Protein AF-A0A316MDH6-F1 (afdb_monomer_lite)

Organism: NCBI:txid1529

InterPro domains:
  IPR005335 Terminase small subunit [PF03592] (3-91)

Foldseek 3Di:
DVVVVVVVVVVVVVVVVVVVVVCPVPDDDPVNLLVVLVCLLVQVDWDWDWDWDQDPNDTDTDIDIGGDDPVSSVVSVVVVCVVVVVDDDDDDPPDPPPDDDDDPPDDPPVD

Radius of gyration: 29.81 Å; chains: 1; bounding box: 43×70×93 Å

Sequence (111 aa):
NSARLIANDSIKQYIKEKMKEIESERIAKAEEVLAFLSSSLRGEVLEEVISTETIDGMIKPIILKKQLSAKDRIKAAELLGKRYALFTEKVD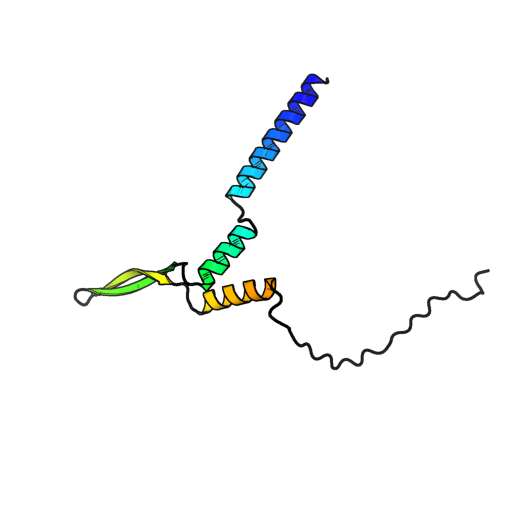LEGNVGVTIIDDIGTLEDA

Secondary structure (DSSP, 8-state):
-HHHHHHHHHHHHHHHHHHHHHHHHHS--HHHHHHHHHHHHHT-SEEEEEEEEEETTEEEEEEEEEEPPHHHHHHHHHHHHHHTT----------------------TT--

Structure (mmCIF, N/CA/C/O backbone):
data_AF-A0A316MDH6-F1
#
_entry.id   AF-A0A316MDH6-F1
#
loop_
_atom_site.group_PDB
_atom_site.id
_atom_site.type_symbol
_atom_site.label_atom_id
_atom_site.label_alt_id
_atom_site.label_comp_id
_atom_site.label_asym_id
_atom_site.label_entity_id
_atom_site.label_seq_id
_atom_site.pdbx_PDB_ins_code
_atom_site.Cartn_x
_atom_site.Cartn_y
_atom_site.Cartn_z
_atom_site.occupancy
_atom_site.B_iso_or_equiv
_atom_site.auth_seq_id
_atom_site.auth_comp_id
_atom_site.auth_asym_id
_atom_site.auth_atom_id
_atom_site.pdbx_PDB_model_num
ATOM 1 N N . ASN A 1 1 ? 2.078 39.485 36.418 1.00 66.06 1 ASN A N 1
ATOM 2 C CA . ASN A 1 1 ? 2.096 38.010 36.267 1.00 66.06 1 ASN A CA 1
ATOM 3 C C . ASN A 1 1 ? 1.157 37.499 35.179 1.00 66.06 1 ASN A C 1
ATOM 5 O O . ASN A 1 1 ? 1.627 36.743 34.341 1.00 66.06 1 ASN A O 1
ATOM 9 N N . SER A 1 2 ? -0.100 37.947 35.109 1.00 69.69 2 SER A N 1
ATOM 10 C CA . SER A 1 2 ? -1.096 37.434 34.148 1.00 69.69 2 SER A CA 1
ATOM 11 C C . SER A 1 2 ? -0.741 37.633 32.664 1.00 69.69 2 SER A C 1
ATOM 13 O O . SER A 1 2 ? -0.862 36.696 31.888 1.00 69.69 2 SER A O 1
ATOM 15 N N . ALA A 1 3 ? -0.203 38.793 32.264 1.00 74.56 3 ALA A N 1
ATOM 16 C CA . ALA A 1 3 ? 0.185 39.040 30.864 1.00 74.56 3 ALA A CA 1
ATOM 17 C C . ALA A 1 3 ? 1.300 38.099 30.358 1.00 74.56 3 ALA A C 1
ATOM 19 O O . ALA A 1 3 ? 1.298 37.683 29.203 1.00 74.56 3 ALA A O 1
ATOM 20 N N . ARG A 1 4 ? 2.236 37.720 31.239 1.00 74.38 4 ARG A N 1
ATOM 21 C CA . ARG A 1 4 ? 3.347 36.813 30.911 1.00 74.38 4 ARG A CA 1
ATOM 22 C C . ARG A 1 4 ? 2.887 35.357 30.785 1.00 74.38 4 ARG A C 1
ATOM 24 O O . ARG A 1 4 ? 3.454 34.617 29.992 1.00 74.38 4 ARG A O 1
ATOM 31 N N . LEU A 1 5 ? 1.872 34.964 31.558 1.00 76.81 5 LEU A N 1
ATOM 32 C CA . LEU A 1 5 ? 1.222 33.653 31.460 1.00 76.81 5 LEU A CA 1
ATOM 33 C C . LEU A 1 5 ? 0.468 33.521 30.133 1.00 76.81 5 LEU A C 1
ATOM 35 O O . LEU A 1 5 ? 0.739 32.589 29.389 1.00 76.81 5 LEU A O 1
ATOM 39 N N . ILE A 1 6 ? -0.354 34.517 29.783 1.00 74.50 6 ILE A N 1
ATOM 40 C CA . ILE A 1 6 ? -1.101 34.545 28.514 1.00 74.50 6 ILE A CA 1
ATOM 41 C C . ILE A 1 6 ? -0.148 34.489 27.313 1.00 74.50 6 ILE A C 1
ATOM 43 O O . ILE A 1 6 ? -0.359 33.707 26.396 1.00 74.50 6 ILE A O 1
ATOM 47 N N . ALA A 1 7 ? 0.940 35.266 27.328 1.00 77.56 7 ALA A N 1
ATOM 48 C CA . ALA A 1 7 ? 1.935 35.223 26.258 1.00 77.56 7 ALA A CA 1
ATOM 49 C C . ALA A 1 7 ? 2.616 33.846 26.132 1.00 77.56 7 ALA A C 1
ATOM 51 O O . ALA A 1 7 ? 2.855 33.379 25.021 1.00 77.56 7 ALA A O 1
ATOM 52 N N . ASN A 1 8 ? 2.912 33.181 27.254 1.00 79.94 8 ASN A N 1
ATOM 53 C CA . ASN A 1 8 ? 3.515 31.847 27.255 1.00 79.94 8 ASN A CA 1
ATOM 54 C C . ASN A 1 8 ? 2.541 30.785 26.713 1.00 79.94 8 ASN A C 1
ATOM 56 O O . ASN A 1 8 ? 2.924 29.969 25.877 1.00 79.94 8 ASN A O 1
ATOM 60 N N . ASP A 1 9 ? 1.270 30.851 27.111 1.00 85.94 9 ASP A N 1
ATOM 61 C CA . ASP A 1 9 ? 0.226 29.956 26.607 1.00 85.94 9 ASP A CA 1
ATOM 62 C C . ASP A 1 9 ? 0.017 30.126 25.094 1.00 85.94 9 ASP A C 1
ATOM 64 O O . ASP A 1 9 ? -0.018 29.131 24.366 1.00 85.94 9 ASP A O 1
ATOM 68 N N . SER A 1 10 ? 0.002 31.368 24.594 1.00 85.12 10 SER A N 1
ATOM 69 C CA . SER A 1 10 ? -0.076 31.662 23.156 1.00 85.12 10 SER A CA 1
ATOM 70 C C . SER A 1 10 ? 1.117 31.101 22.373 1.00 85.12 10 SER A C 1
ATOM 72 O O . SER A 1 10 ? 0.937 30.480 21.326 1.00 85.12 10 SER A O 1
ATOM 74 N N . ILE A 1 11 ? 2.344 31.267 22.885 1.00 84.25 11 ILE A N 1
ATOM 75 C CA . ILE A 1 11 ? 3.561 30.729 22.252 1.00 84.25 11 ILE A CA 1
ATOM 76 C C . ILE A 1 11 ? 3.530 29.196 22.240 1.00 84.25 11 ILE A C 1
ATOM 78 O O . ILE A 1 11 ? 3.847 28.571 21.227 1.00 84.25 11 ILE A O 1
ATOM 82 N N . LYS A 1 12 ? 3.110 28.568 23.341 1.00 87.56 12 LYS A N 1
ATOM 83 C CA . LYS A 1 12 ? 2.987 27.110 23.445 1.00 87.56 12 LYS A CA 1
ATOM 84 C C . LYS A 1 12 ? 1.946 26.554 22.473 1.00 87.56 12 LYS A C 1
ATOM 86 O O . LYS A 1 12 ? 2.182 25.510 21.864 1.00 87.56 12 LYS A O 1
ATOM 91 N N . GLN A 1 13 ? 0.817 27.242 22.309 1.00 89.31 13 GLN A N 1
ATOM 92 C CA . GLN A 1 13 ? -0.215 26.868 21.345 1.00 89.31 13 GLN A CA 1
ATOM 93 C C . GLN A 1 13 ? 0.302 26.964 19.905 1.00 89.31 13 GLN A C 1
ATOM 95 O O . GLN A 1 13 ? 0.126 26.014 19.145 1.00 89.31 13 GLN A O 1
ATOM 100 N N . TYR A 1 14 ? 1.033 28.031 19.572 1.00 86.56 14 TYR A N 1
ATOM 101 C CA . TYR A 1 14 ? 1.671 28.196 18.265 1.00 86.56 14 TYR A CA 1
ATOM 102 C C . TYR A 1 14 ? 2.710 27.102 17.967 1.00 86.56 14 TYR A C 1
ATOM 104 O O . TYR A 1 14 ? 2.708 26.517 16.887 1.00 86.56 14 TYR A O 1
ATOM 112 N N . ILE A 1 15 ? 3.561 26.750 18.940 1.00 84.44 15 ILE A N 1
ATOM 113 C CA . ILE A 1 15 ? 4.520 25.640 18.792 1.00 84.44 15 ILE A CA 1
ATOM 114 C C . ILE A 1 15 ? 3.782 24.316 18.566 1.00 84.44 15 ILE A C 1
ATOM 116 O O . ILE A 1 15 ? 4.174 23.534 17.704 1.00 84.44 15 ILE A O 1
ATOM 120 N N . LYS A 1 16 ? 2.702 24.057 19.311 1.00 86.31 16 LYS A N 1
ATOM 121 C CA . LYS A 1 16 ? 1.897 22.838 19.156 1.00 86.31 16 LYS A CA 1
ATOM 122 C C . LYS A 1 16 ? 1.251 22.752 17.773 1.00 86.31 16 LYS A C 1
ATOM 124 O O . LYS A 1 16 ? 1.216 21.674 17.189 1.00 86.31 16 LYS A O 1
ATOM 129 N N . GLU A 1 17 ? 0.757 23.869 17.255 1.00 87.81 17 GLU A N 1
ATOM 130 C CA . GLU A 1 17 ? 0.187 23.960 15.913 1.00 87.81 17 GLU A CA 1
ATOM 131 C C . GLU A 1 17 ? 1.246 23.689 14.839 1.00 87.81 17 GLU A C 1
ATOM 133 O O . GLU A 1 17 ? 1.047 22.813 14.003 1.00 87.81 17 GLU A O 1
ATOM 138 N N . LYS A 1 18 ? 2.426 24.313 14.946 1.00 84.38 18 LYS A N 1
ATOM 139 C CA . LYS A 1 18 ? 3.553 24.069 14.030 1.00 84.38 18 LYS A CA 1
ATOM 140 C C . LYS A 1 18 ? 4.054 22.626 14.073 1.00 84.38 18 LYS A C 1
ATOM 142 O O . LYS A 1 18 ? 4.330 22.042 13.032 1.00 84.38 18 LYS A O 1
ATOM 147 N N . MET A 1 19 ? 4.131 22.019 15.258 1.00 75.81 19 MET A N 1
ATOM 148 C CA . MET A 1 19 ? 4.492 20.604 15.394 1.00 75.81 19 MET A CA 1
ATOM 149 C C . MET A 1 19 ? 3.453 19.688 14.741 1.00 75.81 19 MET A C 1
ATOM 151 O O . MET A 1 19 ? 3.833 18.730 14.077 1.00 75.81 19 MET A O 1
ATOM 155 N N . LYS A 1 20 ? 2.159 20.001 14.879 1.00 81.50 20 LYS A N 1
ATOM 156 C CA . LYS A 1 20 ? 1.067 19.244 14.251 1.00 81.50 20 LYS A CA 1
ATOM 157 C C . LYS A 1 20 ? 1.067 19.382 12.725 1.00 81.50 20 LYS A C 1
ATOM 159 O O . LYS A 1 20 ? 0.794 18.405 12.035 1.00 81.50 20 LYS A O 1
ATOM 164 N N . GLU A 1 21 ? 1.385 20.565 12.199 1.00 77.31 21 GLU A N 1
ATOM 165 C CA . GLU A 1 21 ? 1.582 20.786 10.760 1.00 77.31 21 GLU A CA 1
ATOM 166 C C . GLU A 1 21 ? 2.736 19.919 10.233 1.00 77.31 21 GLU A C 1
ATOM 168 O O . GLU A 1 21 ? 2.522 19.100 9.341 1.00 77.31 21 GLU A O 1
ATOM 173 N N . ILE A 1 22 ? 3.916 20.005 10.861 1.00 75.00 22 ILE A N 1
ATOM 174 C CA . ILE A 1 22 ? 5.103 19.208 10.497 1.00 75.00 22 ILE A CA 1
ATOM 175 C C . ILE A 1 22 ? 4.819 17.702 10.585 1.00 75.00 22 ILE A C 1
ATOM 177 O O . ILE A 1 22 ? 5.262 16.932 9.734 1.00 75.00 22 ILE A O 1
ATOM 181 N N . GLU A 1 23 ? 4.092 17.264 11.613 1.00 73.44 23 GLU A N 1
ATOM 182 C CA . GLU A 1 23 ? 3.691 15.866 11.772 1.00 73.44 23 GLU A CA 1
ATOM 183 C C . GLU A 1 23 ? 2.772 15.425 10.629 1.00 73.44 23 GLU A C 1
ATOM 185 O O . GLU A 1 23 ? 2.975 14.358 10.057 1.00 73.44 23 GLU A O 1
ATOM 190 N N . SER A 1 24 ? 1.818 16.271 10.235 1.00 75.25 24 SER A N 1
ATOM 191 C CA . SER A 1 24 ? 0.879 15.967 9.154 1.00 75.25 24 SER A CA 1
ATOM 192 C C . SER A 1 24 ? 1.509 15.945 7.759 1.00 75.25 24 SER A C 1
ATOM 194 O O . SER A 1 24 ? 1.001 15.243 6.893 1.00 75.25 24 SER A O 1
ATOM 196 N N . GLU A 1 25 ? 2.599 16.686 7.540 1.00 77.94 25 GLU A N 1
ATOM 197 C CA . GLU A 1 25 ? 3.352 16.674 6.278 1.00 77.94 25 GLU A CA 1
ATOM 198 C C . GLU A 1 25 ? 4.306 15.476 6.180 1.00 77.94 25 GLU A C 1
ATOM 200 O O . GLU A 1 25 ? 4.600 14.994 5.088 1.00 77.94 25 GLU A O 1
ATOM 205 N N . ARG A 1 26 ? 4.823 14.999 7.319 1.00 77.94 26 ARG A N 1
ATOM 206 C CA . ARG A 1 26 ? 5.829 13.925 7.363 1.00 77.94 26 ARG A CA 1
ATOM 207 C C . ARG A 1 26 ? 5.236 12.536 7.574 1.00 77.94 26 ARG A C 1
ATOM 209 O O . ARG A 1 26 ? 5.870 11.558 7.181 1.00 77.94 26 ARG A O 1
ATOM 216 N N . ILE A 1 27 ? 4.084 12.434 8.235 1.00 84.62 27 ILE A N 1
ATOM 217 C CA . ILE A 1 27 ? 3.449 11.163 8.589 1.00 84.62 27 ILE A CA 1
ATOM 218 C C . ILE A 1 27 ? 2.205 10.974 7.733 1.00 84.62 27 ILE A C 1
ATOM 220 O O . ILE A 1 27 ? 1.258 11.753 7.813 1.00 84.62 27 ILE A O 1
ATOM 224 N N . ALA A 1 28 ? 2.187 9.882 6.970 1.00 86.19 28 ALA A N 1
ATOM 225 C CA . ALA A 1 28 ? 1.007 9.489 6.218 1.00 86.19 28 ALA A CA 1
ATOM 226 C C . ALA A 1 28 ? -0.165 9.205 7.169 1.00 86.19 28 ALA A C 1
ATOM 228 O O . ALA A 1 28 ? -0.068 8.392 8.095 1.00 86.19 28 ALA A O 1
ATOM 229 N N . LYS A 1 29 ? -1.302 9.845 6.911 1.00 89.06 29 LYS A N 1
ATOM 230 C CA . LYS A 1 29 ? -2.563 9.579 7.602 1.00 89.06 29 LYS A CA 1
ATOM 231 C C . LYS A 1 29 ? -3.097 8.207 7.203 1.00 89.06 29 LYS A C 1
ATOM 233 O O . LYS A 1 29 ? -2.801 7.677 6.133 1.00 89.06 29 LYS A O 1
ATOM 238 N N . ALA A 1 30 ? -3.973 7.649 8.034 1.00 86.31 30 ALA A N 1
ATOM 239 C CA . ALA A 1 30 ? -4.591 6.349 7.767 1.00 86.31 30 ALA A CA 1
ATOM 240 C C . ALA A 1 30 ? -5.312 6.285 6.402 1.00 86.31 30 ALA A C 1
ATOM 242 O O . ALA A 1 30 ? -5.318 5.236 5.759 1.00 86.31 30 ALA A O 1
ATOM 243 N N . GLU A 1 31 ? -5.906 7.393 5.953 1.00 89.38 31 GLU A N 1
ATOM 244 C CA . GLU A 1 31 ? -6.565 7.502 4.643 1.00 89.38 31 GLU A CA 1
ATOM 245 C C . GLU A 1 31 ? -5.565 7.482 3.481 1.00 89.38 31 GLU A C 1
ATOM 247 O O . GLU A 1 31 ? -5.815 6.832 2.469 1.00 89.38 31 GLU A O 1
ATOM 252 N N . GLU A 1 32 ? -4.406 8.120 3.639 1.00 90.81 32 GLU A N 1
ATOM 253 C CA . GLU A 1 32 ? -3.348 8.134 2.622 1.00 90.81 32 GLU A CA 1
ATOM 254 C C . GLU A 1 32 ? -2.733 6.744 2.457 1.00 90.81 32 GLU A C 1
ATOM 256 O O . GLU A 1 32 ? -2.537 6.278 1.334 1.00 90.81 32 GLU A O 1
ATOM 261 N N . VAL A 1 33 ? -2.520 6.031 3.568 1.00 94.12 33 VAL A N 1
ATOM 262 C CA . VAL A 1 33 ? -2.062 4.635 3.542 1.00 94.12 33 VAL A CA 1
ATOM 263 C C . VAL A 1 33 ? -3.061 3.753 2.789 1.00 94.12 33 VAL A C 1
ATOM 265 O O . VAL A 1 33 ? -2.666 2.946 1.947 1.00 94.12 33 VAL A O 1
ATOM 268 N N . LEU A 1 34 ? -4.363 3.916 3.042 1.00 95.31 34 LEU A N 1
ATOM 269 C CA . LEU A 1 34 ? -5.397 3.178 2.315 1.00 95.31 34 LEU A CA 1
ATOM 270 C C . LEU A 1 34 ? -5.426 3.496 0.827 1.00 95.31 34 LEU A C 1
ATOM 272 O O . LEU A 1 34 ? -5.559 2.579 0.013 1.00 95.31 34 LEU A O 1
ATOM 276 N N . ALA A 1 35 ? -5.352 4.779 0.477 1.00 96.38 35 ALA A N 1
ATOM 277 C CA . ALA A 1 35 ? -5.353 5.223 -0.906 1.00 96.38 35 ALA A CA 1
ATOM 278 C C . ALA A 1 35 ? -4.162 4.610 -1.648 1.00 96.38 35 ALA A C 1
ATOM 280 O O . ALA A 1 35 ? -4.344 4.001 -2.702 1.00 96.38 35 ALA A O 1
ATOM 281 N N . PHE A 1 36 ? -2.974 4.652 -1.037 1.00 96.88 36 PHE A N 1
ATOM 282 C CA . PHE A 1 36 ? -1.770 4.044 -1.588 1.00 96.88 36 PHE A CA 1
ATOM 283 C C . PHE A 1 36 ? -1.897 2.526 -1.769 1.00 96.88 36 PHE A C 1
ATOM 285 O O . PHE A 1 36 ? -1.600 2.015 -2.850 1.00 96.88 36 PHE A O 1
ATOM 292 N N . LEU A 1 37 ? -2.378 1.790 -0.759 1.00 97.25 37 LEU A N 1
ATOM 293 C CA . LEU A 1 37 ? -2.604 0.342 -0.873 1.00 97.25 37 LEU A CA 1
ATOM 294 C C . LEU A 1 37 ? -3.637 0.014 -1.961 1.00 97.25 37 LEU A C 1
ATOM 296 O O . LEU A 1 37 ? -3.466 -0.947 -2.709 1.00 97.25 37 LEU A O 1
ATOM 300 N N . SER A 1 38 ? -4.680 0.834 -2.096 1.00 97.25 38 SER A N 1
ATOM 301 C CA . SER A 1 38 ? -5.725 0.647 -3.107 1.00 97.25 38 SER A CA 1
ATOM 302 C C . SER A 1 38 ? -5.201 0.889 -4.525 1.00 97.25 38 SER A C 1
ATOM 304 O O . SER A 1 38 ? -5.452 0.084 -5.419 1.00 97.25 38 SER A O 1
ATOM 306 N N . SER A 1 39 ? -4.433 1.959 -4.739 1.00 97.31 39 SER A N 1
ATOM 307 C CA . SER A 1 39 ? -3.770 2.233 -6.021 1.00 97.31 39 SER A CA 1
ATOM 308 C C . SER A 1 39 ? -2.713 1.180 -6.358 1.00 97.31 39 SER A C 1
ATOM 310 O O . SER A 1 39 ? -2.601 0.759 -7.510 1.00 97.31 39 SER A O 1
ATOM 312 N N . SER A 1 40 ? -1.987 0.689 -5.350 1.00 97.50 40 SER A N 1
ATOM 313 C CA . SER A 1 40 ? -1.036 -0.418 -5.500 1.00 97.50 40 SER A CA 1
ATOM 314 C C . SER A 1 40 ? -1.745 -1.687 -5.972 1.00 97.50 40 SER A C 1
ATOM 316 O O . SER A 1 40 ? -1.328 -2.296 -6.954 1.00 97.50 40 SER A O 1
ATOM 318 N N . LEU A 1 41 ? -2.870 -2.045 -5.342 1.00 96.44 41 LEU A N 1
ATOM 319 C CA . LEU A 1 41 ? -3.712 -3.174 -5.743 1.00 96.44 41 LEU A CA 1
ATOM 320 C C . LEU A 1 41 ? -4.216 -3.045 -7.191 1.00 96.44 41 LEU A C 1
ATOM 322 O O . LEU A 1 41 ? -4.178 -4.024 -7.936 1.00 96.44 41 LEU A O 1
ATOM 326 N N . ARG A 1 42 ? -4.641 -1.843 -7.609 1.00 96.31 42 ARG A N 1
ATOM 327 C CA . ARG A 1 42 ? -5.117 -1.562 -8.978 1.00 96.31 42 ARG A CA 1
ATOM 328 C C . ARG A 1 42 ? -4.004 -1.490 -10.032 1.00 96.31 42 ARG A C 1
ATOM 330 O O . ARG A 1 42 ? -4.307 -1.420 -11.219 1.00 96.31 42 ARG A O 1
ATOM 337 N N . GLY A 1 43 ? -2.731 -1.534 -9.631 1.00 95.75 43 GLY A N 1
ATOM 338 C CA . GLY A 1 43 ? -1.595 -1.425 -10.552 1.00 95.75 43 GLY A CA 1
ATOM 339 C C . GLY A 1 43 ? -1.367 -0.009 -11.088 1.00 95.75 43 GLY A C 1
ATOM 340 O O . GLY A 1 43 ? -0.770 0.156 -12.149 1.00 95.75 43 GLY A O 1
ATOM 341 N N . GLU A 1 44 ? -1.846 1.008 -10.371 1.00 96.50 44 GLU A N 1
ATOM 342 C CA . GLU A 1 44 ? -1.646 2.424 -10.714 1.00 96.50 44 GLU A CA 1
ATOM 343 C C . GLU A 1 44 ? -0.251 2.915 -10.297 1.00 96.50 44 GLU A C 1
ATOM 345 O O . GLU A 1 44 ? 0.292 3.842 -10.892 1.00 96.50 44 GLU A O 1
ATOM 350 N N . VAL A 1 45 ? 0.344 2.283 -9.279 1.00 96.38 45 VAL A N 1
ATOM 351 C CA . VAL A 1 45 ? 1.689 2.607 -8.791 1.00 96.38 45 VAL A CA 1
ATOM 352 C C . VAL A 1 45 ? 2.736 1.910 -9.661 1.00 96.38 45 VAL A C 1
ATOM 354 O O . VAL A 1 45 ? 2.668 0.698 -9.896 1.00 96.38 45 VAL A O 1
ATOM 357 N N . LEU A 1 46 ? 3.715 2.685 -10.129 1.00 95.75 46 LEU A N 1
ATOM 358 C CA . LEU A 1 46 ? 4.838 2.199 -10.924 1.00 95.75 46 LEU A CA 1
ATOM 359 C C . LEU A 1 46 ? 6.102 2.094 -10.064 1.00 95.75 46 LEU A C 1
ATOM 361 O O . LEU A 1 46 ? 6.381 2.979 -9.258 1.00 95.75 46 LEU A O 1
ATOM 365 N N . GLU A 1 47 ? 6.879 1.038 -10.279 1.00 94.88 47 GLU A N 1
ATOM 366 C CA . GLU A 1 47 ? 8.243 0.881 -9.781 1.00 94.88 47 GLU A CA 1
ATOM 367 C C . GLU A 1 47 ? 9.266 1.110 -10.897 1.00 94.88 47 GLU A C 1
ATOM 369 O O . GLU A 1 47 ? 9.048 0.754 -12.060 1.00 94.88 47 GLU A O 1
ATOM 374 N N . GLU A 1 48 ? 10.397 1.706 -10.529 1.00 95.19 48 GLU A N 1
ATOM 375 C CA . GLU A 1 48 ? 11.569 1.823 -11.390 1.00 95.19 48 GLU A CA 1
ATOM 376 C C . GLU A 1 48 ? 12.438 0.574 -11.231 1.00 95.19 48 GLU A C 1
ATOM 378 O O . GLU A 1 48 ? 12.842 0.213 -10.127 1.00 95.19 48 GLU A O 1
ATOM 383 N N . VAL A 1 49 ? 12.735 -0.091 -12.344 1.00 93.31 49 VAL A N 1
ATOM 384 C CA . VAL A 1 49 ? 13.616 -1.258 -12.393 1.00 93.31 49 VAL A CA 1
ATOM 385 C C . VAL A 1 49 ? 14.752 -1.019 -13.369 1.00 93.31 49 VAL A C 1
ATOM 387 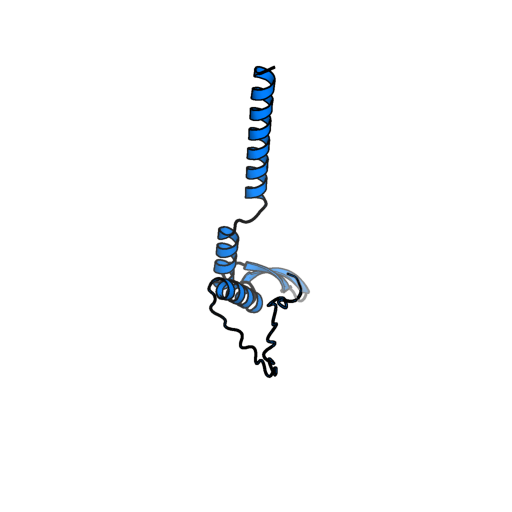O O . VAL A 1 49 ? 14.572 -0.412 -14.424 1.00 93.31 49 VAL A O 1
ATOM 390 N N . ILE A 1 50 ? 15.931 -1.529 -13.025 1.00 92.44 50 ILE A N 1
ATOM 391 C CA . ILE A 1 50 ? 17.069 -1.541 -13.939 1.00 92.44 50 ILE A CA 1
ATOM 392 C C . ILE A 1 50 ? 16.902 -2.754 -14.848 1.00 92.44 50 ILE A C 1
ATOM 394 O O . ILE A 1 50 ? 16.855 -3.892 -14.384 1.00 92.44 50 ILE A O 1
ATOM 398 N N . SER A 1 51 ? 16.793 -2.492 -16.142 1.00 89.75 51 SER A N 1
ATOM 399 C CA . SER A 1 51 ? 16.810 -3.505 -17.190 1.00 89.75 51 SER A CA 1
ATOM 400 C C . SER A 1 51 ? 18.047 -3.310 -18.058 1.00 89.75 51 SER A C 1
ATOM 402 O O . SER A 1 51 ? 18.791 -2.342 -17.907 1.00 89.75 51 SER A O 1
ATOM 404 N N . THR A 1 52 ? 18.277 -4.233 -18.977 1.00 91.50 52 THR A N 1
ATOM 405 C CA . THR A 1 52 ? 19.360 -4.145 -19.949 1.00 91.50 52 THR A CA 1
ATOM 406 C C . THR A 1 52 ? 18.794 -4.109 -21.353 1.00 91.50 52 THR A C 1
ATOM 408 O O . THR A 1 52 ? 17.989 -4.967 -21.712 1.00 91.50 52 THR A O 1
ATOM 411 N N . GLU A 1 53 ? 19.257 -3.162 -22.157 1.00 87.94 53 GLU A N 1
ATOM 412 C CA . GLU A 1 53 ? 18.963 -3.102 -23.585 1.00 87.94 53 GLU A CA 1
ATOM 413 C C . GLU A 1 53 ? 20.245 -3.365 -24.378 1.00 87.94 53 GLU A C 1
ATOM 415 O O . GLU A 1 53 ? 21.340 -2.972 -23.965 1.00 87.94 53 GLU A O 1
ATOM 420 N N . THR A 1 54 ? 20.121 -4.074 -25.501 1.00 88.44 54 THR A N 1
ATOM 421 C CA . THR A 1 54 ? 21.248 -4.296 -26.413 1.00 88.44 54 THR A CA 1
ATOM 422 C C . THR A 1 54 ? 21.178 -3.263 -27.523 1.00 88.44 54 THR A C 1
ATOM 424 O O . THR A 1 54 ? 20.264 -3.297 -28.341 1.00 88.44 54 THR A O 1
ATOM 427 N N . ILE A 1 55 ? 22.155 -2.360 -27.553 1.00 83.44 55 ILE A N 1
ATOM 428 C CA . ILE A 1 55 ? 22.303 -1.336 -28.591 1.00 83.44 55 ILE A CA 1
ATOM 429 C C . ILE A 1 55 ? 23.678 -1.550 -29.220 1.00 83.44 55 ILE A C 1
ATOM 431 O O . ILE A 1 55 ? 24.682 -1.563 -28.507 1.00 83.44 55 ILE A O 1
ATOM 435 N N . ASP A 1 56 ? 23.725 -1.762 -30.535 1.00 84.31 56 ASP A N 1
ATOM 436 C CA . ASP A 1 56 ? 24.959 -2.000 -31.302 1.00 84.31 56 ASP A CA 1
ATOM 437 C C . ASP A 1 56 ? 25.832 -3.151 -30.760 1.00 84.31 56 ASP A C 1
ATOM 439 O O . ASP A 1 56 ? 27.058 -3.074 -30.719 1.00 84.31 56 ASP A O 1
ATOM 443 N N . GLY A 1 57 ? 25.197 -4.230 -30.290 1.00 87.69 57 GLY A N 1
ATOM 444 C CA . GLY A 1 57 ? 25.890 -5.392 -29.718 1.00 87.69 57 GLY A CA 1
ATOM 445 C C . GLY A 1 57 ? 26.473 -5.166 -28.316 1.00 87.69 57 GLY A C 1
ATOM 446 O O . GLY A 1 57 ? 27.081 -6.079 -27.761 1.00 87.69 57 GLY A O 1
ATOM 447 N N . MET A 1 58 ? 26.266 -3.987 -27.717 1.00 83.38 58 MET A N 1
ATOM 448 C CA . MET A 1 58 ? 26.655 -3.681 -26.341 1.00 83.38 58 MET A CA 1
ATOM 449 C C . MET A 1 58 ? 25.440 -3.679 -25.414 1.00 83.38 58 MET A C 1
ATOM 451 O O . MET A 1 58 ? 24.402 -3.091 -25.720 1.00 83.38 58 MET A O 1
ATOM 455 N N . ILE A 1 59 ? 25.593 -4.305 -24.247 1.00 89.19 59 ILE A N 1
ATOM 456 C CA . ILE A 1 59 ? 24.576 -4.325 -23.194 1.00 89.19 59 ILE A CA 1
ATOM 457 C C . ILE A 1 59 ? 24.696 -3.033 -22.383 1.00 89.19 59 ILE A C 1
ATOM 459 O O . ILE A 1 59 ? 25.735 -2.779 -21.771 1.00 89.19 59 ILE A O 1
ATOM 463 N N . LYS A 1 60 ? 23.635 -2.222 -22.360 1.00 89.88 60 LYS A N 1
ATOM 464 C CA . LYS A 1 60 ? 23.565 -0.991 -21.562 1.00 89.88 60 LYS A CA 1
ATOM 465 C C . LYS A 1 60 ? 22.449 -1.086 -20.519 1.00 89.88 60 LYS A C 1
ATOM 467 O O . LYS A 1 60 ? 21.355 -1.547 -20.852 1.00 89.88 60 LYS A O 1
ATOM 472 N N . PRO A 1 61 ? 22.693 -0.660 -19.267 1.00 91.56 61 PRO A N 1
ATOM 473 C CA . PRO A 1 61 ? 21.640 -0.571 -18.269 1.00 91.56 61 PRO A CA 1
ATOM 474 C C . PRO A 1 61 ? 20.701 0.593 -18.602 1.00 91.56 61 PRO A C 1
ATOM 476 O O . PRO A 1 61 ? 21.150 1.701 -18.896 1.00 91.56 61 PRO A O 1
ATOM 479 N N . ILE A 1 62 ? 19.400 0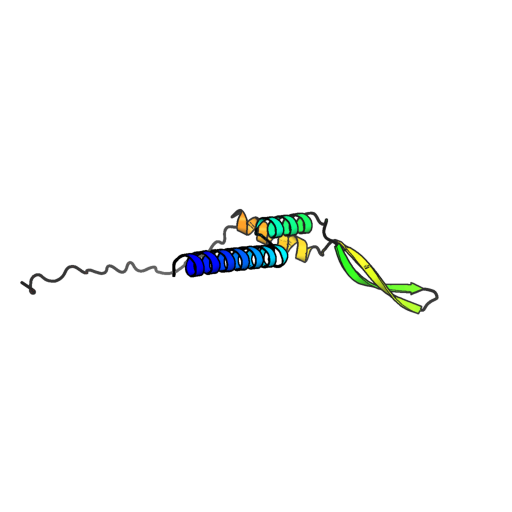.341 -18.525 1.00 92.31 62 ILE A N 1
ATOM 480 C CA . ILE A 1 62 ? 18.338 1.335 -18.678 1.00 92.31 62 ILE A CA 1
ATOM 481 C C . ILE A 1 62 ? 17.423 1.293 -17.454 1.00 92.31 62 ILE A C 1
ATOM 483 O O . ILE A 1 62 ? 17.231 0.239 -16.848 1.00 92.31 62 ILE A O 1
ATOM 487 N N . ILE A 1 63 ? 16.843 2.435 -17.092 1.00 93.69 63 ILE A N 1
ATOM 488 C CA . ILE A 1 63 ? 15.826 2.512 -16.040 1.00 93.69 63 ILE A CA 1
ATOM 489 C C . ILE A 1 63 ? 14.461 2.462 -16.718 1.00 93.69 63 ILE A C 1
ATOM 491 O O . ILE A 1 63 ? 14.146 3.310 -17.551 1.00 93.69 63 ILE A O 1
ATOM 495 N N . LEU A 1 64 ? 13.652 1.471 -16.359 1.00 93.62 64 LEU A N 1
ATOM 496 C CA . LEU A 1 64 ? 12.311 1.276 -16.889 1.00 93.62 64 LEU A CA 1
ATOM 497 C C . LEU A 1 64 ? 11.282 1.406 -15.769 1.00 93.62 64 LEU A C 1
ATOM 499 O O . LEU A 1 64 ? 11.463 0.868 -14.681 1.00 93.62 64 LEU A O 1
ATOM 503 N N . LYS A 1 65 ? 10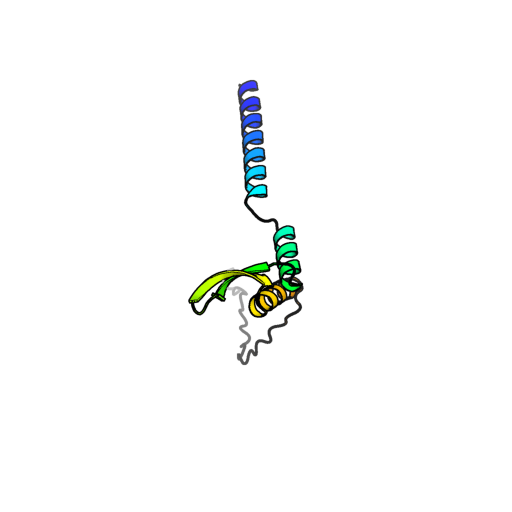.174 2.092 -16.055 1.00 95.06 65 LYS A N 1
ATOM 504 C CA . LYS A 1 65 ? 9.009 2.142 -15.169 1.00 95.06 65 LYS A CA 1
ATOM 505 C C . LYS A 1 65 ? 8.039 1.043 -15.559 1.00 95.06 65 LYS A C 1
ATOM 507 O O . LYS A 1 65 ? 7.573 1.010 -16.695 1.00 95.06 65 LYS A O 1
ATOM 512 N N . LYS A 1 66 ? 7.715 0.161 -14.622 1.00 94.88 66 LYS A N 1
ATOM 513 C CA . LYS A 1 66 ? 6.670 -0.857 -14.789 1.00 94.88 66 LYS A CA 1
ATOM 514 C C . LYS A 1 66 ? 5.723 -0.822 -13.598 1.00 94.88 66 LYS A C 1
ATOM 516 O O . LYS A 1 66 ? 6.047 -0.244 -12.571 1.00 94.88 66 LYS A O 1
ATOM 521 N N . GLN A 1 67 ? 4.556 -1.442 -13.718 1.00 96.50 67 GLN A N 1
ATOM 522 C CA . GLN A 1 67 ? 3.669 -1.620 -12.566 1.00 96.50 67 GLN A CA 1
ATOM 523 C C . GLN A 1 67 ? 4.361 -2.424 -11.462 1.00 96.50 67 GLN A C 1
ATOM 525 O O . GLN A 1 67 ? 5.184 -3.293 -11.767 1.00 96.50 67 GLN A O 1
ATOM 530 N N . LEU A 1 68 ? 3.959 -2.185 -10.209 1.00 96.69 68 LEU A N 1
ATOM 531 C CA . LEU A 1 68 ? 4.356 -3.026 -9.075 1.00 96.69 68 LEU A CA 1
ATOM 532 C C . LEU A 1 68 ? 4.196 -4.511 -9.401 1.00 96.69 68 LEU A C 1
ATOM 534 O O . LEU A 1 68 ? 3.222 -4.909 -10.049 1.00 96.69 68 LEU A O 1
ATOM 538 N N . SER A 1 69 ? 5.117 -5.339 -8.916 1.00 96.31 69 SER A N 1
ATOM 539 C CA . SER A 1 69 ? 5.065 -6.783 -9.119 1.00 96.31 69 SER A CA 1
ATOM 540 C C . SER A 1 69 ? 3.765 -7.404 -8.581 1.00 96.31 69 SER A C 1
ATOM 542 O O . SER A 1 69 ? 3.121 -6.881 -7.669 1.00 96.31 69 SER A O 1
ATOM 544 N N . ALA A 1 70 ? 3.371 -8.567 -9.112 1.00 96.88 70 ALA A N 1
ATOM 545 C CA . ALA A 1 70 ? 2.179 -9.269 -8.627 1.00 96.88 70 ALA A CA 1
ATOM 546 C C . ALA A 1 70 ? 2.253 -9.573 -7.119 1.00 96.88 70 ALA A C 1
ATOM 548 O O . ALA A 1 70 ? 1.241 -9.486 -6.430 1.00 96.88 70 ALA A O 1
ATOM 549 N N . LYS A 1 71 ? 3.453 -9.863 -6.599 1.00 97.19 71 LYS A N 1
ATOM 550 C CA . LYS A 1 71 ? 3.693 -10.114 -5.174 1.00 97.19 71 LYS A CA 1
ATOM 551 C C . LYS A 1 71 ? 3.331 -8.899 -4.317 1.00 97.19 71 LYS A C 1
ATOM 553 O O . LYS A 1 71 ? 2.645 -9.055 -3.309 1.00 97.19 71 LYS A O 1
ATOM 558 N N . ASP A 1 72 ? 3.735 -7.704 -4.734 1.00 97.31 72 ASP A N 1
ATOM 559 C CA . ASP A 1 72 ? 3.472 -6.477 -3.975 1.00 97.31 72 ASP A CA 1
ATOM 560 C C . ASP A 1 72 ? 1.988 -6.104 -4.016 1.00 97.31 72 ASP A C 1
ATOM 562 O O . ASP A 1 72 ? 1.406 -5.726 -2.999 1.00 97.31 72 ASP A O 1
ATOM 566 N N . ARG A 1 73 ? 1.327 -6.317 -5.161 1.00 97.44 73 ARG A N 1
ATOM 567 C CA . ARG A 1 73 ? -0.126 -6.119 -5.279 1.00 97.44 73 ARG A CA 1
ATOM 568 C C . ARG A 1 73 ? -0.921 -7.118 -4.439 1.00 97.44 73 ARG A C 1
ATOM 570 O O . ARG A 1 73 ? -1.894 -6.729 -3.797 1.00 97.44 73 ARG A O 1
ATOM 577 N N . ILE A 1 74 ? -0.491 -8.382 -4.390 1.00 97.88 74 ILE A N 1
ATOM 578 C CA . ILE A 1 74 ? -1.072 -9.397 -3.496 1.00 97.88 74 ILE A CA 1
ATOM 579 C C . ILE A 1 74 ? -0.902 -8.966 -2.040 1.00 97.88 74 ILE A C 1
ATOM 581 O O . ILE A 1 74 ? -1.847 -9.076 -1.261 1.00 97.88 74 ILE A O 1
ATOM 585 N N . LYS A 1 75 ? 0.260 -8.413 -1.669 1.00 97.81 75 LYS A N 1
ATOM 586 C CA . LYS A 1 75 ? 0.463 -7.923 -0.305 1.00 97.81 75 LYS A CA 1
ATOM 587 C C . LYS A 1 75 ? -0.462 -6.754 0.031 1.00 97.81 75 LYS A C 1
ATOM 589 O O . LYS A 1 75 ? -1.028 -6.726 1.123 1.00 97.81 75 LYS A O 1
ATOM 594 N N . ALA A 1 76 ? -0.669 -5.827 -0.903 1.00 97.44 76 ALA A N 1
ATOM 595 C CA . ALA A 1 76 ? -1.643 -4.752 -0.734 1.00 97.44 76 ALA A CA 1
ATOM 596 C C . ALA A 1 76 ? -3.075 -5.295 -0.554 1.00 97.44 76 ALA A C 1
ATOM 598 O O . ALA A 1 76 ? -3.787 -4.851 0.347 1.00 97.44 76 ALA A O 1
ATOM 599 N N . ALA A 1 77 ? -3.468 -6.304 -1.342 1.00 97.25 77 ALA A N 1
ATOM 600 C CA . ALA A 1 77 ? -4.758 -6.984 -1.204 1.00 97.25 77 ALA A CA 1
ATOM 601 C C . ALA A 1 77 ? -4.921 -7.651 0.171 1.00 97.25 77 ALA A C 1
ATOM 603 O O . ALA A 1 77 ? -5.967 -7.523 0.798 1.00 97.25 77 ALA A O 1
ATOM 604 N N . GLU A 1 78 ? -3.882 -8.333 0.658 1.00 96.88 78 GLU A N 1
ATOM 605 C CA . GLU A 1 78 ? -3.874 -8.987 1.970 1.00 96.88 78 GLU A CA 1
ATOM 606 C C . GLU A 1 78 ? -4.062 -7.967 3.104 1.00 96.88 78 GLU A C 1
ATOM 608 O O . GLU A 1 78 ? -4.863 -8.177 4.011 1.00 96.88 78 GLU A O 1
ATOM 613 N N . LEU A 1 79 ? -3.359 -6.834 3.058 1.00 97.38 79 LEU A N 1
ATOM 614 C CA . LEU A 1 79 ? -3.478 -5.797 4.087 1.00 97.38 79 LEU A CA 1
ATOM 615 C C . LEU A 1 79 ? -4.869 -5.145 4.086 1.00 97.38 79 LEU A C 1
ATOM 617 O O . LEU A 1 79 ? -5.451 -4.932 5.152 1.00 97.38 79 LEU A O 1
ATOM 621 N N . LEU A 1 80 ? -5.432 -4.881 2.903 1.00 96.88 80 LEU A N 1
ATOM 622 C CA . LEU A 1 80 ? -6.803 -4.384 2.773 1.00 96.88 80 LEU A CA 1
ATOM 623 C C . LEU A 1 80 ? -7.825 -5.421 3.255 1.00 96.88 80 LEU A C 1
ATOM 625 O O . LEU A 1 80 ? -8.733 -5.084 4.011 1.00 96.88 80 LEU A O 1
ATOM 629 N N . GLY A 1 81 ? -7.656 -6.691 2.887 1.00 96.50 81 GLY A N 1
ATOM 630 C CA . GLY A 1 81 ? -8.539 -7.767 3.325 1.00 96.50 81 GLY A CA 1
ATOM 631 C C . GLY A 1 81 ? -8.492 -7.994 4.836 1.00 96.50 81 GLY A C 1
ATOM 632 O O . GLY A 1 81 ? -9.540 -8.194 5.444 1.00 96.50 81 GLY A O 1
ATOM 633 N N . LYS A 1 82 ? -7.317 -7.863 5.469 1.00 95.50 82 LYS A N 1
ATOM 634 C CA . LYS A 1 82 ? -7.170 -7.892 6.935 1.00 95.50 82 LYS A CA 1
ATOM 635 C C . LYS A 1 82 ? -7.952 -6.765 7.603 1.00 95.50 82 LYS A C 1
ATOM 637 O O . LYS A 1 82 ? -8.665 -7.016 8.569 1.00 95.50 82 LYS A O 1
ATOM 642 N N . ARG A 1 83 ? -7.882 -5.544 7.062 1.00 94.12 83 ARG A N 1
ATOM 643 C CA . ARG A 1 83 ? -8.664 -4.406 7.571 1.00 94.12 83 ARG A CA 1
ATOM 644 C C . ARG A 1 83 ? -10.174 -4.653 7.503 1.00 94.12 83 ARG A C 1
ATOM 646 O O . ARG A 1 83 ? -10.883 -4.257 8.421 1.00 94.12 83 ARG A O 1
ATOM 653 N N . TYR A 1 84 ? -10.657 -5.279 6.432 1.00 95.56 84 TYR A N 1
ATOM 654 C CA . TYR A 1 84 ? -12.077 -5.599 6.250 1.00 95.56 84 TYR A CA 1
ATOM 655 C C . TYR A 1 84 ? -12.479 -6.971 6.813 1.00 95.56 84 TYR A C 1
ATOM 657 O O . TYR A 1 84 ? -13.582 -7.432 6.534 1.00 95.56 84 TY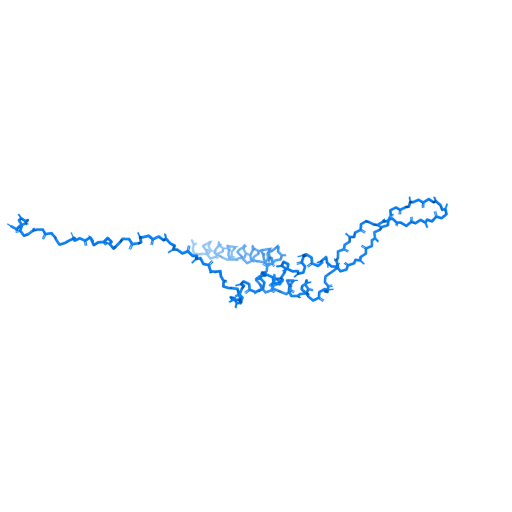R A O 1
ATOM 665 N N . ALA A 1 85 ? -11.602 -7.619 7.590 1.00 94.88 85 ALA A N 1
ATOM 666 C CA . ALA A 1 85 ? -11.833 -8.936 8.182 1.00 94.88 85 ALA A CA 1
ATOM 667 C C . ALA A 1 85 ? -12.288 -10.010 7.167 1.00 94.88 85 ALA A C 1
ATOM 669 O O . ALA A 1 85 ? -13.086 -10.885 7.488 1.00 94.88 85 ALA A O 1
ATOM 670 N N . LEU A 1 86 ? -11.771 -9.958 5.932 1.00 95.69 86 LEU A N 1
ATOM 671 C CA . LEU A 1 86 ? -12.119 -10.914 4.869 1.00 95.69 86 LEU A CA 1
ATOM 672 C C . LEU A 1 86 ? -11.486 -12.297 5.070 1.00 95.69 86 LEU A C 1
ATOM 674 O O . LEU A 1 86 ? -11.891 -13.261 4.423 1.00 95.69 86 LEU A O 1
ATOM 678 N N . PHE A 1 87 ? -10.472 -12.393 5.929 1.00 93.56 87 PHE A N 1
ATOM 679 C CA . PHE A 1 87 ? -9.754 -13.631 6.204 1.00 93.56 87 PHE A CA 1
ATOM 680 C C . PHE A 1 87 ? -10.148 -14.174 7.573 1.00 93.56 87 PHE A C 1
ATOM 682 O O . PHE A 1 87 ? -10.166 -13.441 8.560 1.00 93.56 87 PHE A O 1
ATOM 689 N N . THR A 1 88 ? -10.418 -15.474 7.636 1.00 90.69 88 THR A N 1
ATOM 690 C CA . THR A 1 88 ? -10.585 -16.207 8.892 1.00 90.69 88 THR A CA 1
ATOM 691 C C . THR A 1 88 ? -9.470 -17.233 8.990 1.00 90.69 88 THR A C 1
ATOM 693 O O . THR A 1 88 ? -9.334 -18.088 8.115 1.00 90.69 88 THR A O 1
ATOM 696 N N . GLU A 1 89 ? -8.677 -17.155 10.051 1.00 85.62 89 GLU A N 1
ATOM 697 C CA . GLU A 1 89 ? -7.682 -18.175 10.364 1.00 85.62 89 GLU A CA 1
ATOM 698 C C . GLU A 1 89 ? -8.354 -19.253 11.216 1.00 85.62 89 GLU A C 1
ATOM 700 O O . GLU A 1 89 ? -8.906 -18.972 12.280 1.00 85.62 89 GLU A O 1
ATOM 705 N N . LYS A 1 90 ? -8.361 -20.492 10.720 1.00 86.06 90 LYS A N 1
ATOM 706 C CA . LYS A 1 90 ? -8.805 -21.641 11.507 1.00 86.06 90 LYS A CA 1
ATOM 707 C C . LYS A 1 90 ? -7.631 -22.114 12.350 1.00 86.06 90 LYS A C 1
ATOM 709 O O . LYS A 1 90 ? -6.604 -22.498 11.798 1.00 86.06 90 LYS A O 1
ATOM 714 N N . VAL A 1 91 ? -7.805 -22.099 13.664 1.00 84.31 91 VAL A N 1
ATOM 715 C CA . VAL A 1 91 ? -6.868 -22.712 14.605 1.00 84.31 91 VAL A CA 1
ATOM 716 C C . VAL A 1 91 ? -7.523 -23.985 15.112 1.00 84.31 91 VAL A C 1
ATOM 718 O O . VAL A 1 91 ? -8.617 -23.928 15.672 1.00 84.31 91 VAL A O 1
ATOM 721 N N . ASP A 1 92 ? -6.877 -25.121 14.869 1.00 79.31 92 ASP A N 1
ATOM 722 C CA . ASP A 1 92 ? -7.306 -26.394 15.434 1.00 79.31 92 ASP A CA 1
ATOM 723 C C . ASP A 1 92 ? -6.735 -26.511 16.848 1.00 79.31 92 ASP A C 1
ATOM 725 O O . ASP A 1 92 ? -5.517 -26.522 17.041 1.00 79.31 92 ASP A O 1
ATOM 729 N N . LEU A 1 93 ? -7.614 -26.493 17.846 1.00 76.44 93 LEU A N 1
ATOM 730 C CA . LEU A 1 93 ? -7.244 -26.610 19.251 1.00 76.44 93 LEU A CA 1
ATOM 731 C C . LEU A 1 93 ? -7.630 -28.007 19.737 1.00 76.44 93 LEU A C 1
ATOM 733 O O . LEU A 1 93 ? -8.627 -28.176 20.433 1.00 76.44 93 LEU A O 1
ATOM 737 N N . GLU A 1 94 ? -6.797 -29.004 19.437 1.00 70.38 94 GLU A N 1
ATOM 738 C CA . GLU A 1 94 ? -6.822 -30.319 20.101 1.00 70.38 94 GLU A CA 1
ATOM 739 C C . GLU A 1 94 ? -6.168 -30.245 21.497 1.00 70.38 94 GLU A C 1
ATOM 741 O O . GLU A 1 94 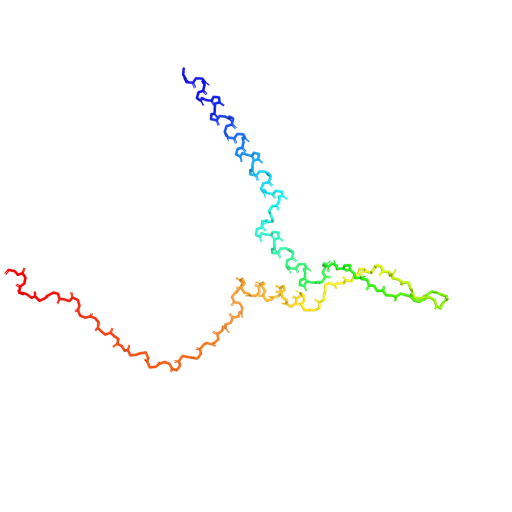? -5.317 -31.047 21.882 1.00 70.38 94 GLU A O 1
ATOM 746 N N . GLY A 1 95 ? -6.531 -29.224 22.272 1.00 68.88 95 GLY A N 1
ATOM 747 C CA . GLY A 1 95 ? -6.145 -29.110 23.669 1.00 68.88 95 GLY A CA 1
ATOM 748 C C . GLY A 1 95 ? -7.239 -29.713 24.532 1.00 68.88 95 GLY A C 1
ATOM 749 O O . GLY A 1 95 ? -8.389 -29.292 24.438 1.00 68.88 95 GLY A O 1
ATOM 750 N N . ASN A 1 96 ? -6.897 -30.652 25.414 1.00 65.00 96 ASN A N 1
ATOM 751 C CA . ASN A 1 96 ? -7.753 -30.996 26.545 1.00 65.00 96 ASN A CA 1
ATOM 752 C C . ASN A 1 96 ? -7.834 -29.751 27.446 1.00 65.00 96 ASN A C 1
ATOM 754 O O . ASN A 1 96 ? -7.039 -29.609 28.376 1.00 65.00 96 ASN A O 1
ATOM 758 N N . VAL A 1 97 ? -8.715 -28.799 27.108 1.00 67.62 97 VAL A N 1
ATOM 759 C CA . VAL A 1 97 ? -9.001 -27.610 27.918 1.00 67.62 97 VAL A CA 1
ATOM 760 C C . VAL A 1 97 ? -9.741 -28.118 29.149 1.00 67.62 97 VAL A C 1
ATOM 762 O O . VAL A 1 97 ? -10.968 -28.113 29.217 1.00 67.62 97 VAL A O 1
ATOM 765 N N . GLY A 1 98 ? -8.974 -28.673 30.086 1.00 70.19 98 GLY A N 1
ATOM 766 C CA . GLY A 1 98 ? -9.472 -29.100 31.377 1.00 70.19 98 GLY A CA 1
ATOM 767 C C . GLY A 1 98 ? -10.157 -27.911 32.031 1.00 70.19 98 GLY A C 1
ATOM 768 O O . GLY A 1 98 ? -9.601 -26.814 32.084 1.00 70.19 98 GLY A O 1
ATOM 769 N N . VAL A 1 99 ? -11.391 -28.113 32.479 1.00 77.12 99 VAL A N 1
ATOM 770 C CA . VAL A 1 99 ? -12.120 -27.091 33.221 1.00 77.12 99 VAL A CA 1
ATOM 771 C C . VAL A 1 99 ? -11.418 -26.920 34.567 1.00 77.12 99 VAL A C 1
ATOM 773 O O . VAL A 1 99 ? -11.482 -27.806 35.416 1.00 77.12 99 VAL A O 1
ATOM 776 N N . THR A 1 100 ? -10.736 -25.793 34.762 1.00 78.88 100 THR A N 1
ATOM 777 C CA . THR A 1 100 ? -10.203 -25.403 36.071 1.00 78.88 100 THR A CA 1
ATOM 778 C C . THR A 1 100 ? -11.310 -24.691 36.840 1.00 78.88 100 THR A C 1
ATOM 780 O O . THR A 1 100 ? -11.645 -23.551 36.526 1.00 78.88 100 THR A O 1
ATOM 783 N N . ILE A 1 101 ? -11.897 -25.363 37.831 1.00 82.69 101 ILE A N 1
ATOM 784 C CA . ILE A 1 101 ? -12.796 -24.724 38.800 1.00 82.69 101 ILE A CA 1
ATOM 785 C C . ILE A 1 101 ? -11.921 -24.193 39.940 1.00 82.69 101 ILE A C 1
ATOM 787 O O . ILE A 1 101 ? -11.259 -24.978 40.616 1.00 82.69 101 ILE A O 1
ATOM 791 N N . ILE A 1 102 ? -11.891 -22.872 40.114 1.00 80.19 102 ILE A N 1
ATOM 792 C CA . ILE A 1 102 ? -11.245 -22.201 41.249 1.00 80.19 102 ILE A CA 1
ATOM 793 C C . ILE A 1 102 ? -12.357 -21.869 42.247 1.00 80.19 102 ILE A C 1
ATOM 795 O O . ILE A 1 102 ? -13.273 -21.119 41.909 1.00 80.19 102 ILE A O 1
ATOM 799 N N . ASP A 1 103 ? -12.312 -22.479 43.429 1.00 80.75 103 ASP A N 1
ATOM 800 C CA . ASP A 1 103 ? -13.241 -22.196 44.526 1.00 80.75 103 ASP A CA 1
ATOM 801 C C . ASP A 1 103 ? -12.600 -21.171 45.474 1.00 80.75 103 ASP A C 1
ATOM 803 O O . ASP A 1 103 ? -11.756 -21.521 46.296 1.00 80.75 103 ASP A O 1
ATOM 807 N N . ASP A 1 104 ? -12.965 -19.896 45.299 1.00 78.38 104 ASP A N 1
ATOM 808 C CA . ASP A 1 104 ? -12.472 -18.754 46.090 1.00 78.38 104 ASP A CA 1
ATOM 809 C C . ASP A 1 104 ? -13.424 -18.384 47.250 1.00 78.38 104 ASP A C 1
ATOM 811 O O . ASP A 1 104 ? -13.352 -17.282 47.805 1.00 78.38 104 ASP A O 1
ATOM 815 N N . ILE A 1 105 ? -14.353 -19.269 47.632 1.00 78.88 105 ILE A N 1
ATOM 816 C CA . ILE A 1 105 ? -15.168 -19.049 48.831 1.00 78.88 105 ILE A CA 1
ATOM 817 C C . ILE A 1 105 ? -14.303 -19.324 50.066 1.00 78.88 105 ILE A C 1
ATOM 819 O O . ILE A 1 105 ? -13.981 -20.466 50.386 1.00 78.88 105 ILE A O 1
ATOM 823 N N . GLY A 1 106 ? -13.934 -18.250 50.770 1.00 70.19 106 GLY A N 1
ATOM 824 C CA . GLY A 1 106 ? -13.262 -18.323 52.065 1.00 70.19 106 GLY A CA 1
ATOM 825 C C . GLY A 1 106 ? -14.034 -19.213 53.042 1.00 70.19 106 GLY A C 1
ATOM 826 O O . GLY A 1 106 ? -15.260 -19.129 53.157 1.00 70.19 106 GLY A O 1
ATOM 827 N N . THR A 1 107 ? -13.315 -20.092 53.734 1.00 68.75 107 THR A N 1
ATOM 828 C CA . THR A 1 107 ? -13.879 -20.951 54.772 1.00 68.75 107 THR A CA 1
ATOM 829 C C . THR A 1 107 ? -14.400 -20.107 55.931 1.00 68.75 107 THR A C 1
ATOM 831 O O . THR A 1 107 ? -13.750 -19.161 56.365 1.00 68.75 107 THR A O 1
ATOM 834 N N . LEU A 1 108 ? -15.554 -20.488 56.482 1.00 61.88 108 LEU A N 1
ATOM 835 C CA . LEU A 1 108 ? -16.223 -19.840 57.624 1.00 61.88 108 LEU A CA 1
ATOM 836 C C . LEU A 1 108 ? -15.424 -19.884 58.951 1.00 61.88 108 LEU A C 1
ATOM 838 O O . LEU A 1 108 ? -15.983 -19.590 60.002 1.00 61.88 108 LEU A O 1
ATOM 842 N N . GLU A 1 109 ? -14.145 -20.265 58.921 1.00 61.81 109 GLU A N 1
ATOM 843 C CA . GLU A 1 109 ? -13.240 -20.288 60.080 1.00 61.81 109 GLU A CA 1
ATOM 844 C C . GLU A 1 109 ? -12.556 -18.931 60.340 1.00 61.81 109 GLU A C 1
ATOM 846 O O . GLU A 1 109 ? -11.902 -18.776 61.368 1.00 61.81 109 GLU A O 1
ATOM 851 N N . ASP A 1 110 ? -12.759 -17.933 59.471 1.00 62.38 110 ASP A N 1
ATOM 852 C CA . ASP A 1 110 ? -12.225 -16.568 59.629 1.00 62.38 110 ASP A CA 1
ATOM 853 C C . ASP A 1 110 ? -13.189 -15.593 60.359 1.00 62.38 110 ASP A C 1
ATOM 855 O O . ASP A 1 110 ? -13.071 -14.373 60.201 1.00 62.38 110 ASP A O 1
ATOM 859 N N . ALA A 1 111 ? -14.156 -16.098 61.144 1.00 51.03 111 ALA A N 1
ATOM 860 C CA . ALA A 1 111 ? -15.137 -15.297 61.902 1.00 51.03 111 ALA A CA 1
ATOM 861 C C . ALA A 1 111 ? -14.963 -15.385 63.427 1.00 51.03 111 ALA A C 1
ATOM 863 O O . ALA A 1 111 ? -14.828 -16.512 63.954 1.00 51.03 111 ALA A O 1
#

pLDDT: mean 86.13, std 10.45, range [51.03, 97.88]